Protein AF-A0A8H7TCY0-F1 (afdb_monomer_lite)

pLDDT: mean 76.27, std 18.25, range [36.25, 98.19]

InterPro domains:
  IPR011050 Pectin lyase fold/virulence factor [SSF51126] (100-175)
  IPR012334 Pectin lyase fold [G3DSA:2.160.20.10] (82-177)
  IPR024535 Rhamnogalacturonase A/B/Epimerase-like, pectate lyase domain [PF12708] (107-175)

Sequence (179 aa):
MSETSPGAYTIPPELIQAARLLAEANTLVPEGNHADVAAAMKAKYDHKHRDTNRPKKLKQPEGLLSTFGTGHESNDARVSKRDSGYRMVDMAQRGSAPYASSGCKVWRNVKDYGAKGDSTSDDTAAINRAITEGQRCGETCGSSTRVPAVVYFPPGTYLVSSPIIQYYNAQFLGDVCIS

Foldseek 3Di:
DDDDDDDDDDDDVVVVVVVVCVVVVDPPPPPDDPPVVVVVVCVVPVDPDPPPPPPDCPPPPPVQDDDPDDDDDDDPDDDPFPDQPPPVVPDDQPDDQPQADPPQDAEFELVVQPFDLAQPDASANSLLCLQCPRPAADDPNPADPRRAHEYEYEDHHHDHPDDRGHTHRYHYHYTDRPD

Secondary structure (DSSP, 8-state):
--------PPPPHHHHHHHHHHHHH------S-HHHHHHHHHHHH--SS-------------SS---------------PPPP---HHHHS------TTSPTT---EEEGGGGT---EEEEE-HHHHHHHHHTTT---TTS---SSS-EEEEE-SSEEE-SS-----TTEEEEEPP---

Structure (mmCIF, N/CA/C/O backbone):
data_AF-A0A8H7TCY0-F1
#
_entry.id   AF-A0A8H7TCY0-F1
#
loop_
_atom_site.group_PDB
_atom_site.id
_atom_site.type_symbol
_atom_site.label_atom_id
_atom_site.label_alt_id
_atom_site.label_comp_id
_atom_site.label_asym_id
_atom_site.label_entity_id
_atom_site.label_seq_id
_atom_site.pdbx_PDB_ins_code
_atom_site.Cartn_x
_atom_site.Cartn_y
_atom_site.Cartn_z
_atom_site.occupancy
_atom_site.B_iso_or_equiv
_atom_site.auth_seq_id
_atom_site.auth_comp_id
_atom_site.auth_asym_id
_atom_site.auth_atom_id
_a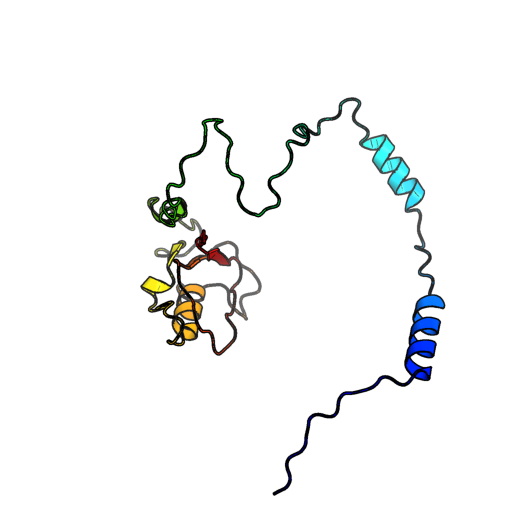tom_site.pdbx_PDB_model_num
ATOM 1 N N . MET A 1 1 ? 0.339 5.495 45.205 1.00 39.06 1 MET A N 1
ATOM 2 C CA . MET A 1 1 ? 0.155 5.677 43.752 1.00 39.06 1 MET A CA 1
ATOM 3 C C . MET A 1 1 ? -0.259 7.124 43.552 1.00 39.06 1 MET A C 1
ATOM 5 O O . MET A 1 1 ? -1.345 7.466 43.991 1.00 39.06 1 MET A O 1
ATOM 9 N N . SER A 1 2 ? 0.619 7.977 43.021 1.00 38.69 2 SER A N 1
ATOM 10 C CA . SER A 1 2 ? 0.280 9.366 42.674 1.00 38.69 2 SER A CA 1
ATOM 11 C C . SER A 1 2 ? 0.590 9.586 41.203 1.00 38.69 2 SER A C 1
ATOM 13 O O . SER A 1 2 ? 1.721 9.381 40.767 1.00 38.69 2 SER A O 1
ATOM 15 N N . GLU A 1 3 ? -0.453 9.947 40.467 1.00 45.19 3 GLU A N 1
ATOM 16 C CA . GLU A 1 3 ? -0.466 10.260 39.043 1.00 45.19 3 GLU A CA 1
ATOM 17 C C . GLU A 1 3 ? 0.397 11.490 38.735 1.00 45.19 3 GLU A C 1
ATOM 19 O O . GLU A 1 3 ? 0.374 12.486 39.459 1.00 45.19 3 GLU A O 1
ATOM 24 N N . THR A 1 4 ? 1.166 11.427 37.648 1.00 45.56 4 THR A N 1
ATOM 25 C CA . THR A 1 4 ? 1.944 12.557 37.128 1.00 45.56 4 THR A CA 1
ATOM 26 C C . THR A 1 4 ? 1.154 13.203 35.993 1.00 45.56 4 THR A C 1
ATOM 28 O O . THR A 1 4 ? 0.982 12.608 34.932 1.00 45.56 4 THR A O 1
ATOM 31 N N . SER A 1 5 ? 0.647 14.413 36.230 1.00 52.56 5 SER A N 1
ATOM 32 C CA . SER A 1 5 ? 0.018 15.256 35.206 1.00 52.56 5 SER A CA 1
ATOM 33 C C . SER A 1 5 ? 1.077 15.748 34.201 1.00 52.56 5 SER A C 1
ATOM 35 O O . SER A 1 5 ? 2.172 16.123 34.637 1.00 52.56 5 SER A O 1
ATOM 37 N N . PRO A 1 6 ? 0.811 15.769 32.879 1.00 54.16 6 PRO A N 1
ATOM 38 C CA . PRO A 1 6 ? 1.755 16.294 31.899 1.00 54.16 6 PRO A CA 1
ATOM 39 C C . PRO A 1 6 ? 1.835 17.817 32.050 1.00 54.16 6 PRO A C 1
ATOM 41 O O . PRO A 1 6 ? 0.944 18.555 31.635 1.00 54.16 6 PRO A O 1
ATOM 44 N N . GLY A 1 7 ? 2.903 18.289 32.695 1.00 57.12 7 GLY A N 1
ATOM 45 C CA . GLY A 1 7 ? 3.160 19.712 32.881 1.00 57.12 7 GLY A CA 1
ATOM 46 C C . GLY A 1 7 ? 3.232 20.436 31.537 1.00 57.12 7 GLY A C 1
ATOM 47 O O . GLY A 1 7 ? 4.041 20.090 30.678 1.00 57.12 7 GLY A O 1
ATOM 48 N N . ALA A 1 8 ? 2.386 21.450 31.361 1.00 62.47 8 ALA A N 1
ATOM 49 C CA . ALA A 1 8 ? 2.473 22.377 30.244 1.00 62.47 8 ALA A CA 1
ATOM 50 C C . ALA A 1 8 ? 3.839 23.081 30.283 1.00 62.47 8 ALA A C 1
ATOM 52 O O . ALA A 1 8 ? 4.140 23.832 31.212 1.00 62.47 8 ALA A O 1
ATOM 53 N N . TYR A 1 9 ? 4.692 22.818 29.295 1.00 68.44 9 TYR A N 1
ATOM 54 C CA . TYR A 1 9 ? 5.994 23.468 29.213 1.00 68.44 9 TYR A CA 1
ATOM 55 C C . TYR A 1 9 ? 5.813 24.934 28.799 1.00 68.44 9 TYR A C 1
ATOM 57 O O . TYR A 1 9 ? 5.299 25.225 27.720 1.00 68.44 9 TYR A O 1
ATOM 65 N N . THR A 1 10 ? 6.230 25.857 29.667 1.00 78.31 10 THR A N 1
ATOM 66 C CA . THR A 1 10 ? 6.249 27.298 29.387 1.00 78.31 10 THR A CA 1
ATOM 67 C C . THR A 1 10 ? 7.674 27.699 29.042 1.00 78.31 10 THR A C 1
ATOM 69 O O . THR A 1 10 ? 8.579 27.544 29.861 1.00 78.31 10 THR A O 1
ATOM 72 N N . ILE A 1 11 ? 7.883 28.196 27.823 1.00 81.56 11 ILE A N 1
ATOM 73 C CA . ILE A 1 11 ? 9.204 28.626 27.363 1.00 81.56 11 ILE A CA 1
ATOM 74 C C . ILE A 1 11 ? 9.570 29.924 28.102 1.00 81.56 11 ILE A C 1
ATOM 76 O O . ILE A 1 11 ? 8.813 30.895 28.015 1.00 81.56 11 ILE A O 1
ATOM 80 N N . PRO A 1 12 ? 10.705 29.980 28.822 1.00 87.62 12 PRO A N 1
ATOM 81 C CA . PRO A 1 12 ? 11.126 31.192 29.506 1.00 87.62 12 PRO A CA 1
ATOM 82 C C . PRO A 1 12 ? 11.425 32.314 28.496 1.00 87.62 12 PRO A C 1
ATOM 84 O O . PRO A 1 12 ? 11.972 32.054 27.419 1.00 87.62 12 PRO A O 1
ATOM 87 N N . PRO A 1 13 ? 11.103 33.575 28.835 1.00 86.81 13 PRO A N 1
ATOM 88 C CA . PRO A 1 13 ? 11.226 34.711 27.920 1.00 86.81 13 PRO A CA 1
ATOM 89 C C . PRO A 1 13 ? 12.663 34.936 27.429 1.00 86.81 13 PRO A C 1
ATOM 91 O O . PRO A 1 13 ? 12.860 35.413 26.313 1.00 86.81 13 PRO A O 1
ATOM 94 N N . GLU A 1 14 ? 13.665 34.532 28.210 1.00 87.94 14 GLU A N 1
ATOM 95 C CA . GLU A 1 14 ? 15.073 34.603 27.811 1.00 87.94 14 GLU A CA 1
ATOM 96 C C . GLU A 1 14 ? 15.410 33.659 26.653 1.00 87.94 14 GLU A C 1
ATOM 98 O O . GLU A 1 14 ? 16.115 34.057 25.730 1.00 87.94 14 GLU A O 1
ATOM 103 N N . LEU A 1 15 ? 14.855 32.439 26.634 1.00 83.44 15 LEU A N 1
ATOM 104 C CA . LEU A 1 15 ? 15.066 31.503 25.521 1.00 83.44 15 LEU A CA 1
ATOM 105 C C . LEU A 1 15 ? 14.403 32.001 24.234 1.00 83.44 15 LEU A C 1
ATOM 107 O O . LEU A 1 15 ? 14.949 31.810 23.150 1.00 83.44 15 LEU A O 1
ATOM 111 N N . ILE A 1 16 ? 13.265 32.687 24.348 1.00 84.25 16 ILE A N 1
ATOM 112 C CA . ILE A 1 16 ? 12.591 33.320 23.206 1.00 84.25 16 ILE A CA 1
ATOM 113 C C . ILE A 1 16 ? 13.456 34.455 22.642 1.00 84.25 16 ILE A C 1
ATOM 115 O O . ILE A 1 16 ? 13.626 34.556 21.426 1.00 84.25 16 ILE A O 1
ATOM 119 N N . GLN A 1 17 ? 14.035 35.291 23.510 1.00 89.06 17 GLN A N 1
ATOM 120 C CA . GLN A 1 17 ? 14.931 36.372 23.090 1.00 89.06 17 GLN A CA 1
ATOM 121 C C . GLN A 1 17 ? 16.229 35.837 22.481 1.00 89.06 17 GLN A C 1
ATOM 123 O O . GLN A 1 17 ? 16.641 36.312 21.426 1.00 89.06 17 GLN A O 1
ATOM 128 N N . ALA A 1 18 ? 16.837 34.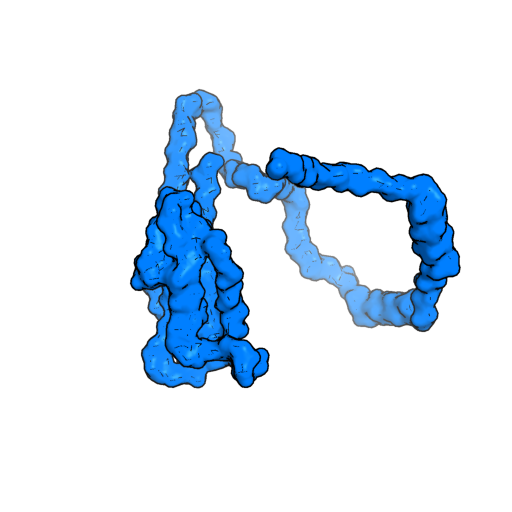815 23.085 1.00 85.00 18 ALA A N 1
ATOM 129 C CA . ALA A 1 18 ? 18.043 34.182 22.562 1.00 85.00 18 ALA A CA 1
ATOM 130 C C . ALA A 1 18 ? 17.803 33.534 21.189 1.00 85.00 18 ALA A C 1
ATOM 132 O O . ALA A 1 18 ? 18.601 33.727 20.275 1.00 85.00 18 ALA A O 1
ATOM 133 N N . ALA A 1 19 ? 16.681 32.825 21.012 1.00 84.25 19 ALA A N 1
ATOM 134 C CA . ALA A 1 19 ? 16.304 32.236 19.727 1.00 84.25 19 ALA A CA 1
ATOM 135 C C . ALA A 1 19 ? 16.081 33.305 18.648 1.00 84.25 19 ALA A C 1
ATOM 137 O O . ALA A 1 19 ? 16.505 33.128 17.506 1.00 84.25 19 ALA A O 1
ATOM 138 N N . ARG A 1 20 ? 15.466 34.436 19.015 1.00 83.88 20 ARG A N 1
ATOM 139 C CA . ARG A 1 20 ? 15.285 35.578 18.115 1.00 83.88 20 ARG A CA 1
ATOM 140 C C . ARG A 1 20 ? 16.618 36.204 17.708 1.00 83.88 20 ARG A C 1
ATOM 142 O O . ARG A 1 20 ? 16.849 36.394 16.521 1.00 83.88 20 ARG A O 1
ATOM 149 N N . LEU A 1 21 ? 17.506 36.459 18.668 1.00 83.88 21 LEU A N 1
ATOM 150 C CA . LEU A 1 21 ? 18.837 37.009 18.401 1.00 83.88 21 LEU A CA 1
ATOM 151 C C . LEU A 1 21 ? 19.663 36.085 17.497 1.00 83.88 21 LEU A C 1
ATOM 153 O O . LEU A 1 21 ? 20.308 36.565 16.574 1.00 83.88 21 LEU A O 1
ATOM 157 N N . LEU A 1 22 ? 19.605 34.767 17.705 1.00 81.12 22 LEU A N 1
ATOM 158 C CA . LEU A 1 22 ? 20.265 33.781 16.840 1.00 81.12 22 LEU A CA 1
ATOM 159 C C . LEU A 1 22 ? 19.698 33.764 15.415 1.00 81.12 22 LEU A C 1
ATOM 161 O O . LEU A 1 22 ? 20.461 33.674 14.454 1.00 81.12 22 LEU A O 1
ATOM 165 N N . ALA A 1 23 ? 18.373 33.851 15.276 1.00 75.62 23 ALA A N 1
ATOM 166 C CA . ALA A 1 23 ? 17.712 33.893 13.975 1.00 75.62 23 ALA A CA 1
ATOM 167 C C . ALA A 1 23 ? 18.018 35.189 13.203 1.00 75.62 23 ALA A C 1
ATOM 169 O O . ALA A 1 23 ? 18.113 35.161 11.980 1.00 75.62 23 ALA A O 1
ATOM 170 N N . GLU A 1 24 ? 18.192 36.310 13.908 1.00 76.62 24 GLU A N 1
ATOM 171 C CA . GLU A 1 24 ? 18.492 37.620 13.319 1.00 76.62 24 GLU A CA 1
ATOM 172 C C . GLU A 1 24 ? 20.001 37.844 13.081 1.00 76.62 24 GLU A C 1
ATOM 174 O O . GLU A 1 24 ? 20.368 38.582 12.167 1.00 76.62 24 GLU A O 1
ATOM 179 N N . ALA A 1 25 ? 20.887 37.192 13.846 1.00 72.38 25 ALA A N 1
ATOM 180 C CA . ALA A 1 25 ? 22.343 37.335 13.715 1.00 72.38 25 ALA A CA 1
ATOM 181 C C . ALA A 1 25 ? 22.911 36.705 12.433 1.00 72.38 25 ALA A C 1
ATOM 183 O O . ALA A 1 25 ? 23.932 37.162 11.921 1.00 72.38 25 ALA A O 1
ATOM 184 N N . ASN A 1 26 ? 22.248 35.679 11.897 1.00 66.62 26 ASN A N 1
ATOM 185 C CA . ASN A 1 26 ? 22.665 35.004 10.674 1.00 66.62 26 ASN A CA 1
ATOM 186 C C . ASN A 1 26 ? 21.810 35.467 9.494 1.00 66.62 26 ASN A C 1
ATOM 188 O O . ASN A 1 26 ? 20.948 34.736 9.001 1.00 66.62 26 ASN A O 1
ATOM 192 N N . THR A 1 27 ? 22.067 36.679 9.002 1.00 63.88 27 THR A N 1
ATOM 193 C CA . THR A 1 27 ? 21.601 37.047 7.666 1.00 63.88 27 THR A CA 1
ATOM 194 C C . THR A 1 27 ? 22.364 36.192 6.658 1.00 63.88 27 THR A C 1
ATOM 196 O O . THR A 1 27 ? 23.527 36.432 6.347 1.00 63.88 27 THR A O 1
ATOM 199 N N . LEU A 1 28 ? 21.713 35.143 6.155 1.00 62.16 28 LEU A N 1
ATOM 200 C CA . LEU A 1 28 ? 22.204 34.400 5.000 1.00 62.16 28 LEU A CA 1
ATOM 201 C C . LEU A 1 28 ? 22.112 35.335 3.794 1.00 62.16 28 LEU A C 1
ATOM 203 O O . LEU A 1 28 ? 21.117 35.334 3.074 1.00 62.16 28 LEU A O 1
ATOM 207 N N . VAL A 1 29 ? 23.118 36.190 3.608 1.00 65.88 29 VAL A N 1
ATOM 208 C CA . VAL A 1 29 ? 23.299 36.904 2.349 1.00 65.88 29 VAL A CA 1
ATOM 209 C C . VAL A 1 29 ? 23.613 35.814 1.328 1.00 65.88 29 VAL A C 1
ATOM 211 O O . VAL A 1 29 ? 24.622 35.127 1.488 1.00 65.88 29 VAL A O 1
ATOM 214 N N . PRO A 1 30 ? 22.743 35.565 0.335 1.00 63.44 30 PRO A N 1
ATOM 215 C CA . PRO A 1 30 ? 23.009 34.540 -0.658 1.00 63.44 30 PRO A CA 1
ATOM 216 C C . PRO A 1 30 ? 24.248 34.958 -1.450 1.00 63.44 30 PRO A C 1
ATOM 218 O O . PRO A 1 30 ? 24.178 35.821 -2.323 1.00 63.44 30 PRO A O 1
ATOM 221 N N . GLU A 1 31 ? 25.399 34.375 -1.120 1.00 71.12 31 GLU A N 1
ATOM 222 C CA . GLU A 1 31 ? 26.623 34.593 -1.877 1.00 71.12 31 GLU A CA 1
ATOM 223 C C . GLU A 1 31 ? 26.474 33.958 -3.261 1.00 71.12 31 GLU A C 1
ATOM 225 O O . GLU A 1 31 ? 26.026 32.816 -3.416 1.00 71.12 31 GLU A O 1
ATOM 230 N N . GLY A 1 32 ? 26.811 34.732 -4.291 1.00 73.19 32 GLY A N 1
ATOM 231 C CA . GLY A 1 32 ? 26.780 34.293 -5.679 1.00 73.19 32 GLY A CA 1
ATOM 232 C C . GLY A 1 32 ? 26.066 35.266 -6.606 1.00 73.19 32 GLY A C 1
ATOM 233 O O . GLY A 1 32 ? 25.385 36.203 -6.193 1.00 73.19 32 GLY A O 1
ATOM 234 N N . ASN A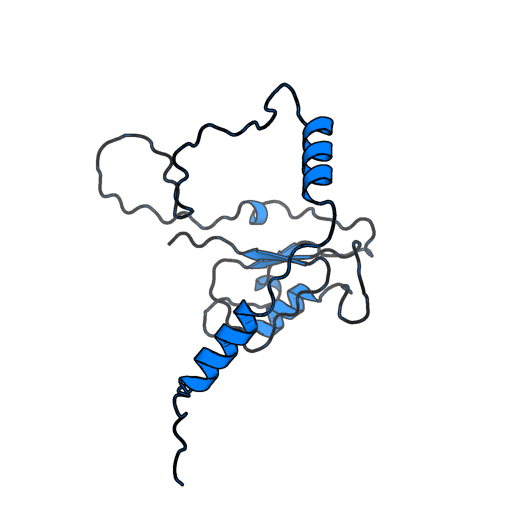 1 33 ? 26.224 35.022 -7.904 1.00 78.69 33 ASN A N 1
ATOM 235 C CA . ASN A 1 33 ? 25.686 35.890 -8.939 1.00 78.69 33 ASN A CA 1
ATOM 236 C C . ASN A 1 33 ? 24.232 35.543 -9.312 1.00 78.69 33 ASN A C 1
ATOM 238 O O . ASN A 1 33 ? 23.879 35.356 -10.475 1.00 78.69 33 ASN A O 1
ATOM 242 N N . HIS A 1 34 ? 23.379 35.388 -8.302 1.00 75.56 34 HIS A N 1
ATOM 243 C CA . HIS A 1 34 ? 21.994 34.950 -8.494 1.00 75.56 34 HIS A CA 1
ATOM 244 C C . HIS A 1 34 ? 21.185 35.974 -9.294 1.00 75.56 34 HIS A C 1
ATOM 246 O O . HIS A 1 34 ? 20.343 35.593 -10.105 1.00 75.56 34 HIS A O 1
ATOM 252 N N . ALA A 1 35 ? 21.477 37.265 -9.101 1.00 78.25 35 ALA A N 1
ATOM 253 C CA . ALA A 1 35 ? 20.827 38.357 -9.816 1.00 78.25 35 ALA A CA 1
ATOM 254 C C . ALA A 1 35 ? 21.187 38.361 -11.309 1.00 78.25 35 ALA A C 1
ATOM 256 O O . ALA A 1 35 ? 20.274 38.381 -12.139 1.00 78.25 35 ALA A O 1
ATOM 257 N N . ASP A 1 36 ? 22.471 38.261 -11.673 1.00 80.69 36 ASP A N 1
ATOM 258 C CA . ASP A 1 36 ? 22.842 38.285 -13.092 1.00 80.69 36 ASP A CA 1
ATOM 259 C C . ASP A 1 36 ? 22.495 36.962 -13.778 1.00 80.69 36 ASP A C 1
ATOM 261 O O . ASP A 1 36 ? 22.096 36.967 -14.941 1.00 80.69 36 ASP A O 1
ATOM 265 N N . VAL A 1 37 ? 22.554 35.824 -13.074 1.00 80.00 37 VAL A N 1
ATOM 266 C CA . VAL A 1 37 ? 22.069 34.541 -13.611 1.00 80.00 37 VAL A CA 1
ATOM 267 C C . VAL A 1 37 ? 20.561 34.602 -13.856 1.00 80.00 37 VAL A C 1
ATOM 269 O O . VAL A 1 37 ? 20.104 34.184 -14.920 1.00 80.00 37 VAL A O 1
ATOM 272 N N . ALA A 1 38 ? 19.776 35.169 -12.935 1.00 77.44 38 ALA A N 1
ATOM 273 C CA . ALA A 1 38 ? 18.343 35.367 -13.140 1.00 77.44 38 ALA A CA 1
ATOM 274 C C . ALA A 1 38 ? 18.061 36.314 -14.320 1.00 77.44 38 ALA A C 1
ATOM 276 O O . ALA A 1 38 ? 17.165 36.041 -15.124 1.00 77.44 38 ALA A O 1
ATOM 277 N N . ALA A 1 39 ? 18.845 37.386 -14.470 1.00 83.69 39 ALA A N 1
ATOM 278 C CA . ALA A 1 39 ? 18.743 38.304 -15.602 1.00 83.69 39 ALA A CA 1
ATOM 279 C C . ALA A 1 39 ? 19.098 37.620 -16.934 1.00 83.69 39 ALA A C 1
ATOM 281 O O . ALA A 1 39 ? 18.362 37.765 -17.910 1.00 83.69 39 ALA A O 1
ATOM 282 N N . ALA A 1 40 ? 20.164 36.817 -16.967 1.00 84.00 40 ALA A N 1
ATOM 283 C CA . ALA A 1 40 ? 20.589 36.060 -18.142 1.00 84.00 40 ALA A CA 1
ATOM 284 C C . ALA A 1 40 ? 19.572 34.979 -18.535 1.00 84.00 40 ALA A C 1
ATOM 286 O O . ALA A 1 40 ? 19.266 34.811 -19.715 1.00 84.00 40 ALA A O 1
ATOM 287 N N . MET A 1 41 ? 18.997 34.276 -17.555 1.00 80.62 41 MET A N 1
ATOM 288 C CA . MET A 1 41 ? 17.928 33.301 -17.783 1.00 80.62 41 MET A CA 1
ATOM 289 C C . MET A 1 41 ? 16.681 33.983 -18.339 1.00 80.62 41 MET A C 1
ATOM 291 O O . MET A 1 41 ? 16.098 33.494 -19.304 1.00 80.62 41 MET A O 1
ATOM 295 N N . LYS A 1 42 ? 16.305 35.145 -17.791 1.00 78.31 42 LYS A N 1
ATOM 296 C CA . LYS A 1 42 ? 15.189 35.924 -18.322 1.00 78.31 42 LYS A CA 1
ATOM 297 C C . LYS A 1 42 ? 15.478 36.356 -19.756 1.00 78.31 42 LYS A C 1
ATOM 299 O O . LYS A 1 42 ? 14.682 36.040 -20.616 1.00 78.31 42 LYS A O 1
ATOM 304 N N . ALA A 1 43 ? 16.635 36.943 -20.053 1.00 82.12 43 ALA A N 1
ATOM 305 C CA . ALA A 1 43 ? 16.990 37.346 -21.417 1.00 82.12 43 ALA A CA 1
ATOM 306 C C . ALA A 1 43 ? 17.012 36.175 -22.420 1.00 82.12 43 ALA A C 1
ATOM 308 O O . ALA A 1 43 ? 16.608 36.339 -23.568 1.00 82.12 43 ALA A O 1
ATOM 309 N N . LYS A 1 44 ? 17.465 34.988 -21.995 1.00 79.06 44 LYS A N 1
ATOM 310 C CA . LYS A 1 44 ? 17.554 33.799 -22.855 1.00 79.06 44 LYS A CA 1
ATOM 311 C C . LYS A 1 44 ? 16.196 33.144 -23.130 1.00 79.06 44 LYS A C 1
ATOM 313 O O . LYS A 1 44 ? 16.014 32.580 -24.206 1.00 79.06 44 LYS A O 1
ATOM 318 N N . TYR A 1 45 ? 15.271 33.201 -22.173 1.00 72.06 45 TYR A N 1
ATOM 319 C CA . TYR A 1 45 ? 13.972 32.520 -22.235 1.00 72.06 45 TYR A CA 1
ATOM 320 C C . TYR A 1 45 ? 12.771 33.486 -22.229 1.00 72.06 45 TYR A C 1
ATOM 322 O O . TYR A 1 45 ? 11.635 33.055 -22.023 1.00 72.06 45 TYR A O 1
ATOM 330 N N . ASP A 1 46 ? 12.988 34.787 -22.460 1.00 68.12 46 ASP A N 1
ATOM 331 C CA . ASP A 1 46 ? 11.907 35.763 -22.630 1.00 68.12 46 ASP A CA 1
ATOM 332 C C . ASP A 1 46 ? 11.270 35.555 -24.005 1.00 68.12 46 ASP A C 1
ATOM 334 O O . ASP A 1 46 ? 11.766 35.987 -25.048 1.00 68.12 46 ASP A O 1
ATOM 338 N N . HIS A 1 47 ? 10.171 34.813 -24.027 1.00 71.00 47 HIS A N 1
ATOM 339 C CA . HIS A 1 47 ? 9.419 34.583 -25.247 1.00 71.00 47 HIS A CA 1
ATOM 340 C C . HIS A 1 47 ? 8.534 35.801 -25.552 1.00 71.00 47 HIS A C 1
ATOM 342 O O . HIS A 1 47 ? 7.757 36.253 -24.713 1.00 71.00 47 HIS A O 1
ATOM 348 N N . LYS A 1 48 ? 8.586 36.293 -26.800 1.00 63.62 48 LYS A N 1
ATOM 349 C CA . LYS A 1 48 ? 7.762 37.416 -27.309 1.00 63.62 48 LYS A CA 1
ATOM 350 C C . LYS A 1 48 ? 6.248 37.202 -27.163 1.00 63.62 48 LYS A C 1
ATOM 352 O O . LYS A 1 48 ? 5.479 38.159 -27.242 1.00 63.62 48 LYS A O 1
ATOM 357 N N . HIS A 1 49 ? 5.820 35.959 -26.962 1.00 68.06 49 HIS A N 1
ATOM 358 C CA . HIS A 1 49 ? 4.428 35.583 -26.792 1.00 68.06 49 HIS A CA 1
ATOM 359 C C . HIS A 1 49 ? 4.257 34.814 -25.484 1.00 68.06 49 HIS A C 1
ATOM 361 O O . HIS A 1 49 ? 4.998 33.875 -25.195 1.00 68.06 49 HIS A O 1
ATOM 367 N N . ARG A 1 50 ? 3.264 35.224 -24.686 1.00 61.50 50 ARG A N 1
ATOM 368 C CA . ARG A 1 50 ? 2.855 34.506 -23.477 1.00 61.50 50 ARG A CA 1
ATOM 369 C C . ARG A 1 50 ? 2.215 33.183 -23.884 1.00 61.50 50 ARG A C 1
ATOM 371 O O . ARG A 1 50 ? 1.014 33.133 -24.111 1.00 61.50 50 ARG A O 1
ATOM 378 N N . ASP A 1 51 ? 3.014 32.124 -23.902 1.00 58.09 51 ASP A N 1
ATOM 379 C CA . ASP A 1 51 ? 2.546 30.747 -24.116 1.00 58.09 51 ASP A CA 1
ATOM 380 C C . ASP A 1 51 ? 1.917 30.135 -22.849 1.00 58.09 51 ASP A C 1
ATOM 382 O O . ASP A 1 51 ? 1.596 28.952 -22.756 1.00 58.09 51 ASP A O 1
ATOM 386 N N . THR A 1 52 ? 1.696 30.960 -21.819 1.00 53.34 52 THR A N 1
ATOM 387 C CA . THR A 1 52 ? 0.786 30.577 -20.750 1.00 53.34 52 THR A CA 1
ATOM 388 C C . THR A 1 52 ? -0.619 30.648 -21.320 1.00 53.34 52 THR A C 1
ATOM 390 O O . THR A 1 52 ? -1.275 31.690 -21.265 1.00 53.34 52 THR A O 1
ATOM 393 N N . ASN A 1 53 ? -1.099 29.510 -21.814 1.00 56.78 53 ASN A N 1
ATOM 394 C CA . ASN A 1 53 ? -2.517 29.221 -21.968 1.00 56.78 53 ASN A CA 1
ATOM 395 C C . ASN A 1 53 ? -3.143 29.178 -20.559 1.00 56.78 53 ASN A C 1
ATOM 397 O O . ASN A 1 53 ? -3.560 28.145 -20.045 1.00 56.78 53 ASN A O 1
ATOM 401 N N . ARG A 1 54 ? -3.093 30.313 -19.852 1.00 49.41 54 ARG A N 1
ATOM 402 C CA . ARG A 1 54 ? -3.721 30.502 -18.559 1.00 49.41 54 ARG A CA 1
ATOM 403 C C . ARG A 1 54 ? -5.163 30.830 -18.905 1.00 49.41 54 ARG A C 1
ATOM 405 O O . ARG A 1 54 ? -5.402 31.940 -19.393 1.00 49.41 54 ARG A O 1
ATOM 412 N N . PRO A 1 55 ? -6.124 29.916 -18.693 1.00 53.19 55 PRO A N 1
ATOM 413 C CA . PRO A 1 55 ? -7.517 30.303 -18.805 1.00 53.19 55 PRO A CA 1
ATOM 414 C C . PRO A 1 55 ? -7.717 31.550 -17.936 1.00 53.19 55 PRO A C 1
ATOM 416 O O . PRO A 1 55 ? -7.108 31.666 -16.861 1.00 53.19 55 PRO A O 1
ATOM 419 N N . LYS A 1 56 ? -8.526 32.515 -18.409 1.00 57.78 56 LYS A N 1
ATOM 420 C CA . LYS A 1 56 ? -8.996 33.615 -17.549 1.00 57.78 56 LYS A CA 1
ATOM 421 C C . LYS A 1 56 ? -9.389 32.989 -16.215 1.00 57.78 56 LYS A C 1
ATOM 423 O O . LYS A 1 56 ? -9.987 31.915 -16.237 1.00 57.78 56 LYS A O 1
ATOM 428 N N . LYS A 1 57 ? -9.029 33.617 -15.086 1.00 50.50 57 LYS A N 1
ATOM 429 C CA . LYS A 1 57 ? -9.486 33.185 -13.758 1.00 50.50 57 LYS A CA 1
ATOM 430 C C . LYS A 1 57 ? -11.018 33.195 -13.764 1.00 50.50 57 LYS A C 1
ATOM 432 O O . LYS A 1 57 ? -11.644 34.179 -13.389 1.00 50.50 57 LYS A O 1
ATOM 437 N N . LEU A 1 58 ? -11.617 32.107 -14.230 1.00 53.53 58 LEU A N 1
ATOM 438 C CA . LEU A 1 58 ? -12.924 31.673 -13.802 1.00 53.53 58 LEU A CA 1
ATOM 439 C C . LEU A 1 58 ? -12.770 31.571 -12.294 1.00 53.53 58 LEU A C 1
ATOM 441 O O . LEU A 1 58 ? -11.753 31.033 -11.842 1.00 53.53 58 LEU A O 1
ATOM 445 N N . LYS A 1 59 ? -13.685 32.198 -11.545 1.00 48.94 59 LYS A N 1
ATOM 446 C CA . LYS A 1 59 ? -13.762 32.045 -10.090 1.00 48.94 59 LYS A CA 1
ATOM 447 C C . LYS A 1 59 ? -13.555 30.563 -9.823 1.00 48.94 59 LYS A C 1
ATOM 449 O O . LYS A 1 59 ? -14.366 29.750 -10.263 1.00 48.94 59 LYS A O 1
ATOM 454 N N . GLN A 1 60 ? -12.382 30.227 -9.298 1.00 47.06 60 GLN A N 1
ATOM 455 C CA . GLN A 1 60 ? -12.080 28.839 -9.043 1.00 47.06 60 GLN A CA 1
ATOM 456 C C . GLN A 1 60 ? -13.050 28.473 -7.929 1.00 47.06 60 GLN A C 1
ATOM 458 O O . GLN A 1 60 ? -13.042 29.176 -6.920 1.00 47.06 60 GLN A O 1
ATOM 463 N N . PRO A 1 61 ? -13.906 27.462 -8.110 1.00 46.47 61 PRO A N 1
ATOM 464 C CA . PRO A 1 61 ? -14.586 26.878 -6.966 1.00 46.47 61 PRO A CA 1
ATOM 465 C C . PRO A 1 61 ? -13.483 26.521 -5.970 1.00 46.47 61 PRO A C 1
ATOM 467 O O . PRO A 1 61 ? -12.439 26.008 -6.381 1.00 46.47 61 PRO A O 1
ATOM 470 N N . GLU A 1 62 ? -13.668 26.873 -4.706 1.00 46.84 62 GLU A N 1
ATOM 471 C CA . GLU A 1 62 ? -12.634 26.972 -3.659 1.00 46.84 62 GLU A CA 1
ATOM 472 C C . GLU A 1 62 ? -12.002 25.617 -3.245 1.00 46.84 62 GLU A C 1
ATOM 474 O O . GLU A 1 62 ? -11.607 25.404 -2.105 1.00 46.84 62 GLU A O 1
ATOM 479 N N . GLY A 1 63 ? -11.940 24.637 -4.151 1.00 49.38 63 GLY A N 1
ATOM 480 C CA . GLY A 1 63 ? -11.632 23.241 -3.852 1.00 49.38 63 GLY A CA 1
ATOM 481 C C . GLY A 1 63 ? -12.755 22.545 -3.082 1.00 49.38 63 GLY A C 1
ATOM 482 O O . GLY A 1 63 ? -12.711 21.332 -2.905 1.00 49.38 63 GLY A O 1
ATOM 483 N N . LEU A 1 64 ? -13.788 23.292 -2.690 1.00 49.34 64 LEU A N 1
ATOM 484 C CA . LEU A 1 64 ? -14.977 22.825 -2.005 1.00 49.34 64 LEU A CA 1
ATOM 485 C C . LEU A 1 64 ? -16.150 22.888 -2.994 1.00 49.34 64 LEU A C 1
ATOM 487 O O . LEU A 1 64 ? -16.810 23.907 -3.135 1.00 49.34 64 LEU A O 1
ATOM 491 N N . LEU A 1 65 ? -16.336 21.795 -3.737 1.00 48.72 65 LEU A N 1
ATOM 492 C CA . LEU A 1 65 ? -17.497 21.504 -4.586 1.00 48.72 65 LEU A CA 1
ATOM 493 C C . LEU A 1 65 ? -17.894 22.605 -5.600 1.00 48.72 65 LEU A C 1
ATOM 495 O O . LEU A 1 65 ? -18.772 23.428 -5.357 1.00 48.72 65 LEU A O 1
ATOM 499 N N . SER A 1 66 ? -17.340 22.559 -6.817 1.00 40.59 66 SER A N 1
ATOM 500 C CA . SER A 1 66 ? -17.932 23.328 -7.920 1.00 40.59 66 SER A CA 1
ATOM 501 C C . SER A 1 66 ? -19.275 22.732 -8.308 1.00 40.59 66 SER A C 1
ATOM 503 O O . SER A 1 66 ? -19.347 21.714 -9.000 1.00 40.59 66 SER A O 1
ATOM 505 N N . THR A 1 67 ? -20.351 23.403 -7.931 1.00 42.25 67 THR A N 1
ATOM 506 C CA . THR A 1 67 ? -21.585 23.328 -8.699 1.00 42.25 67 THR A CA 1
ATOM 507 C C . THR A 1 67 ? -21.315 23.999 -10.046 1.00 42.25 67 THR A C 1
ATOM 509 O O . THR A 1 67 ? -20.986 25.182 -10.134 1.00 42.25 67 THR A O 1
ATOM 512 N N . PHE A 1 68 ? -21.371 23.228 -11.132 1.00 42.78 68 PHE A N 1
ATOM 513 C CA . PHE A 1 68 ? -21.516 23.824 -12.454 1.00 42.78 68 PHE A CA 1
ATOM 514 C C . PHE A 1 68 ? -22.922 24.409 -12.502 1.00 42.78 68 PHE A C 1
ATOM 516 O O . PHE A 1 68 ? -23.906 23.673 -12.462 1.00 42.78 68 PHE A O 1
ATOM 523 N N . GLY A 1 69 ? -23.006 25.736 -12.490 1.00 36.25 69 GLY A N 1
ATOM 524 C CA . GLY A 1 69 ? -24.275 26.438 -12.548 1.00 36.25 69 GLY A CA 1
ATOM 525 C C . GLY A 1 69 ? -25.025 26.097 -13.831 1.00 36.25 69 GLY A C 1
ATOM 526 O O . GLY A 1 69 ? -24.544 26.361 -14.930 1.00 36.25 69 GLY A O 1
ATOM 527 N N . THR A 1 70 ? -26.238 25.588 -13.679 1.00 36.25 70 THR A N 1
ATOM 528 C CA . THR A 1 70 ? -27.327 25.894 -14.600 1.00 36.25 70 THR A CA 1
ATOM 529 C C . THR A 1 70 ? -28.329 26.696 -13.800 1.00 36.25 70 THR A C 1
ATOM 531 O O . THR A 1 70 ? -28.890 26.191 -12.829 1.00 36.25 70 THR A O 1
ATOM 534 N N . GLY A 1 71 ? -28.501 27.964 -14.168 1.00 45.91 71 GLY A N 1
ATOM 535 C CA . GLY A 1 71 ? -29.589 28.768 -13.641 1.00 45.91 71 GLY A CA 1
ATOM 536 C C . GLY A 1 71 ? -30.912 28.073 -13.940 1.00 45.91 71 GLY A C 1
ATOM 537 O O . GLY A 1 71 ? -31.299 27.956 -15.099 1.00 45.91 71 GLY A O 1
ATOM 538 N N . HIS A 1 72 ? -31.575 27.596 -12.896 1.00 38.69 72 HIS A N 1
ATOM 539 C CA . HIS A 1 72 ? -33.022 27.557 -12.825 1.00 38.69 72 HIS A CA 1
ATOM 540 C C . HIS A 1 72 ? -33.432 27.545 -11.356 1.00 38.69 72 HIS A C 1
ATOM 542 O O . HIS A 1 72 ? -32.738 26.994 -10.503 1.00 38.69 72 HIS A O 1
ATOM 548 N N . GLU A 1 73 ? -34.518 28.254 -11.102 1.00 41.19 73 GLU A N 1
ATOM 549 C CA . GLU A 1 73 ? -35.036 28.668 -9.812 1.00 41.19 73 GLU A CA 1
ATOM 550 C C . GLU A 1 73 ? -35.234 27.521 -8.813 1.00 41.19 73 GLU A C 1
ATOM 552 O O . GLU A 1 73 ? -35.515 26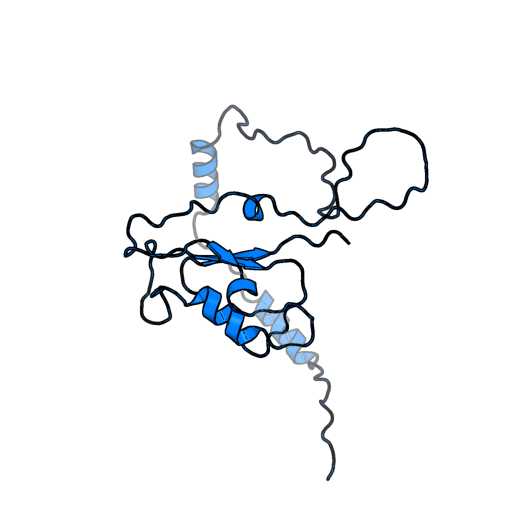.375 -9.160 1.00 41.19 73 GLU A O 1
ATOM 557 N N . SER A 1 74 ? -35.068 27.907 -7.550 1.00 51.69 74 SER A N 1
ATOM 558 C CA . SER A 1 74 ? -35.402 27.203 -6.316 1.00 51.69 74 SER A CA 1
ATOM 559 C C . SER A 1 74 ? -36.403 26.053 -6.452 1.00 51.69 74 SER A C 1
ATOM 561 O O . SER A 1 74 ? -37.592 26.279 -6.662 1.00 51.69 74 SER A O 1
ATOM 563 N N . ASN A 1 75 ? -35.935 24.841 -6.162 1.00 46.44 75 ASN A N 1
ATOM 564 C CA . ASN A 1 75 ? -36.721 23.865 -5.420 1.00 46.44 75 ASN A CA 1
ATOM 565 C C . ASN A 1 75 ? -35.794 23.074 -4.496 1.00 46.44 75 ASN A C 1
ATOM 567 O O . ASN A 1 75 ? -34.759 22.563 -4.921 1.00 46.44 75 ASN A O 1
ATOM 571 N N . ASP A 1 76 ? -36.188 23.024 -3.226 1.00 51.72 76 ASP A N 1
ATOM 572 C CA . ASP A 1 76 ? -35.542 22.373 -2.085 1.00 51.72 76 ASP A CA 1
ATOM 573 C C . ASP A 1 76 ? -35.575 20.838 -2.219 1.00 51.72 76 ASP A C 1
ATOM 575 O O . ASP A 1 76 ? -36.178 20.103 -1.437 1.00 51.72 76 ASP A O 1
ATOM 579 N N . ALA A 1 77 ? -34.978 20.331 -3.296 1.00 49.16 77 ALA A N 1
ATOM 580 C CA . ALA A 1 77 ? -34.768 18.915 -3.505 1.00 49.16 77 ALA A CA 1
ATOM 581 C C . ALA A 1 77 ? -33.416 18.561 -2.893 1.00 49.16 77 ALA A C 1
ATOM 583 O O . ALA A 1 77 ? -32.372 18.979 -3.397 1.00 49.16 77 ALA A O 1
ATOM 584 N N . ARG A 1 78 ? -33.449 17.781 -1.804 1.00 51.94 78 ARG A N 1
ATOM 585 C CA . ARG A 1 78 ? -32.277 17.111 -1.225 1.00 51.94 78 ARG A CA 1
ATOM 586 C C . ARG A 1 78 ? -31.392 16.619 -2.363 1.00 51.94 78 ARG A C 1
ATOM 588 O O . ARG A 1 78 ? -31.790 15.715 -3.099 1.00 51.94 78 ARG A O 1
ATOM 595 N N . VAL A 1 79 ? -30.225 17.241 -2.520 1.00 51.47 79 VAL A N 1
ATOM 596 C CA . VAL A 1 79 ? -29.226 16.821 -3.499 1.00 51.47 79 VAL A CA 1
ATOM 597 C C . VAL A 1 79 ? -28.968 15.346 -3.225 1.00 51.47 79 VAL A C 1
ATOM 599 O O . VAL A 1 79 ? -28.481 14.985 -2.155 1.00 51.47 79 VAL A O 1
ATOM 602 N N . SER A 1 80 ? -29.380 14.477 -4.149 1.00 53.78 80 SER A N 1
ATOM 603 C CA . SER A 1 80 ? -29.053 13.060 -4.066 1.00 53.78 80 SER A CA 1
ATOM 604 C C . SER A 1 80 ? -27.535 12.967 -3.995 1.00 53.78 80 SER A C 1
ATOM 606 O O . SER A 1 80 ? -26.837 13.482 -4.876 1.00 53.78 80 SER A O 1
ATOM 608 N N . LYS A 1 81 ? -27.033 12.379 -2.901 1.00 49.94 81 LYS A N 1
ATOM 609 C CA . LYS A 1 81 ? -25.616 12.076 -2.729 1.00 49.94 81 LYS A CA 1
ATOM 610 C C . LYS A 1 81 ? -25.182 11.354 -3.996 1.00 49.94 81 LYS A C 1
ATOM 612 O O . LYS A 1 81 ? -25.753 10.314 -4.321 1.00 49.94 81 LYS A O 1
ATOM 617 N N . ARG A 1 82 ? -24.245 11.939 -4.749 1.00 52.94 82 ARG A N 1
ATOM 618 C CA . ARG A 1 82 ? -23.691 11.245 -5.911 1.00 52.94 82 ARG A CA 1
ATOM 619 C C . ARG A 1 82 ? -23.166 9.914 -5.402 1.00 52.94 82 ARG A C 1
ATOM 621 O O . ARG A 1 82 ? -22.399 9.907 -4.439 1.00 52.94 82 ARG A O 1
ATOM 628 N N . ASP A 1 83 ? -23.617 8.828 -6.017 1.00 50.47 83 ASP A N 1
ATOM 629 C CA . ASP A 1 83 ? -22.995 7.532 -5.809 1.00 50.47 83 ASP A CA 1
ATOM 630 C C . ASP A 1 83 ? -21.495 7.721 -6.064 1.00 50.47 83 ASP A C 1
ATOM 632 O O . ASP A 1 83 ? -21.091 8.270 -7.097 1.00 50.47 83 ASP A O 1
ATOM 636 N N . SER A 1 84 ? -20.685 7.440 -5.048 1.00 57.38 84 SER A N 1
ATOM 637 C CA . SER A 1 84 ? -19.233 7.528 -5.149 1.00 57.38 84 SER A CA 1
ATOM 638 C C . SER A 1 84 ? -18.803 6.552 -6.233 1.00 57.38 84 SER A C 1
ATOM 640 O O . SER A 1 84 ? -19.022 5.351 -6.110 1.00 57.38 84 SER A O 1
ATOM 642 N N . GLY A 1 85 ? -18.252 7.091 -7.313 1.00 59.12 85 GLY A N 1
ATOM 643 C CA . GLY A 1 85 ? -17.843 6.325 -8.477 1.00 59.12 85 GLY A CA 1
ATOM 644 C C . GLY A 1 85 ? -16.596 6.956 -9.056 1.00 59.12 85 GLY A C 1
ATOM 645 O O . GLY A 1 85 ? -16.658 7.680 -10.057 1.00 59.12 85 GLY A O 1
ATOM 646 N N . TYR A 1 86 ? -15.450 6.741 -8.402 1.00 66.88 86 TYR A N 1
ATOM 647 C CA . TYR A 1 86 ? -14.175 7.067 -9.024 1.00 66.88 86 TYR A CA 1
ATOM 648 C C . TYR A 1 86 ? -14.070 6.266 -10.325 1.00 66.88 86 TYR A C 1
ATOM 650 O O . TYR A 1 86 ? -13.925 5.047 -10.309 1.00 66.88 86 TYR A O 1
ATOM 658 N N . ARG A 1 87 ? -14.161 6.955 -11.473 1.00 68.69 87 ARG A N 1
ATOM 659 C CA . ARG A 1 87 ? -14.322 6.337 -12.805 1.00 68.69 87 ARG A CA 1
ATOM 660 C C . ARG A 1 87 ? -13.297 5.244 -13.117 1.00 68.69 87 ARG A C 1
ATOM 662 O O . ARG A 1 87 ? -13.563 4.375 -13.934 1.00 68.69 87 ARG A O 1
ATOM 669 N N . MET A 1 88 ? -12.124 5.300 -12.490 1.00 72.56 88 MET A N 1
ATOM 670 C CA . MET A 1 88 ? -11.052 4.325 -12.668 1.00 72.56 88 MET A CA 1
ATOM 671 C C . MET A 1 88 ? -11.377 2.943 -12.088 1.00 72.56 88 MET A C 1
ATOM 673 O O . MET A 1 88 ? -10.737 1.982 -12.489 1.00 72.56 88 MET A O 1
ATOM 677 N N . VAL A 1 89 ? -12.344 2.833 -11.173 1.00 73.75 89 VAL A N 1
ATOM 678 C CA . VAL A 1 89 ? -12.736 1.584 -10.498 1.00 73.75 89 VAL A CA 1
ATOM 679 C C . VAL A 1 89 ? -13.554 0.694 -11.425 1.00 73.75 89 VAL A C 1
ATOM 681 O O . VAL A 1 89 ? -13.247 -0.489 -11.556 1.00 73.75 89 VAL A O 1
ATOM 684 N N . ASP A 1 90 ? -14.532 1.281 -12.118 1.00 73.81 90 ASP A N 1
ATOM 685 C CA . ASP A 1 90 ? -15.448 0.569 -13.022 1.00 73.81 90 ASP A CA 1
ATOM 686 C C . ASP A 1 90 ? -14.810 0.233 -14.378 1.00 73.81 90 ASP A C 1
ATOM 688 O O . ASP A 1 90 ? -15.355 -0.522 -15.186 1.00 73.81 90 ASP A O 1
ATOM 692 N N . MET A 1 91 ? -13.638 0.803 -14.658 1.00 77.38 91 MET A N 1
ATOM 693 C CA . MET A 1 91 ? -12.882 0.496 -15.863 1.00 77.38 91 MET A CA 1
ATOM 694 C C . MET A 1 91 ? -12.227 -0.880 -15.754 1.00 77.38 91 MET A C 1
ATOM 696 O O . MET A 1 91 ? -11.703 -1.277 -14.714 1.00 77.38 91 MET A O 1
ATOM 700 N N . ALA A 1 92 ? -12.189 -1.601 -16.878 1.00 79.75 92 ALA A N 1
ATOM 701 C CA . ALA A 1 92 ? -11.439 -2.845 -16.962 1.00 79.75 92 ALA A CA 1
ATOM 702 C C . ALA A 1 92 ? -9.964 -2.590 -16.608 1.00 79.75 92 ALA A C 1
ATOM 704 O O . ALA A 1 92 ? -9.264 -1.844 -17.301 1.00 79.75 92 ALA A O 1
ATOM 705 N N . GLN A 1 93 ? -9.491 -3.239 -15.544 1.00 85.31 93 GLN A N 1
ATOM 706 C CA . GLN A 1 93 ? -8.133 -3.081 -15.031 1.00 85.31 93 GLN A CA 1
ATOM 707 C C . GLN A 1 93 ? -7.138 -3.804 -15.942 1.00 85.31 93 GLN A C 1
ATOM 709 O O . GLN A 1 93 ? -6.812 -4.971 -15.746 1.00 85.31 93 GLN A O 1
ATOM 714 N N . ARG A 1 94 ? -6.680 -3.106 -16.984 1.00 82.69 94 ARG A N 1
ATOM 715 C CA . ARG A 1 94 ? -5.761 -3.632 -18.012 1.00 82.69 94 ARG A CA 1
ATOM 716 C C . ARG A 1 94 ? -4.302 -3.224 -17.795 1.00 82.69 94 ARG A C 1
ATOM 718 O O . ARG A 1 94 ? -3.470 -3.438 -18.670 1.00 82.69 94 ARG A O 1
ATOM 725 N N . GLY A 1 95 ? -3.992 -2.604 -16.657 1.00 81.00 95 GLY A N 1
ATOM 726 C CA . GLY A 1 95 ? -2.630 -2.196 -16.327 1.00 81.00 95 GLY A CA 1
ATOM 727 C C . GLY A 1 95 ? -1.706 -3.409 -16.224 1.00 81.00 95 GLY A C 1
ATOM 728 O O . GLY A 1 95 ? -1.921 -4.279 -15.385 1.00 81.00 95 GLY A O 1
ATOM 729 N N . SER A 1 96 ? -0.669 -3.447 -17.058 1.00 83.12 96 SER A N 1
ATOM 730 C CA . SER A 1 96 ? 0.359 -4.489 -17.050 1.00 83.12 96 SER A CA 1
ATOM 731 C C . SER A 1 96 ? 1.742 -3.874 -16.893 1.00 83.12 96 SER A C 1
ATOM 733 O O . SER A 1 96 ? 2.024 -2.826 -17.474 1.00 83.12 96 SER A O 1
ATOM 735 N N . ALA A 1 97 ? 2.625 -4.556 -16.172 1.00 85.75 97 ALA A N 1
ATOM 736 C CA . ALA A 1 97 ? 4.025 -4.182 -16.062 1.00 85.75 97 ALA A CA 1
ATOM 737 C C . ALA A 1 97 ? 4.867 -5.025 -17.042 1.00 85.75 97 ALA A C 1
ATOM 739 O O . ALA A 1 97 ? 5.129 -6.192 -16.755 1.00 85.75 97 ALA A O 1
ATOM 740 N N . PRO A 1 98 ? 5.293 -4.477 -18.198 1.00 85.31 98 PRO A N 1
ATOM 741 C CA . PRO A 1 98 ? 5.880 -5.270 -19.288 1.0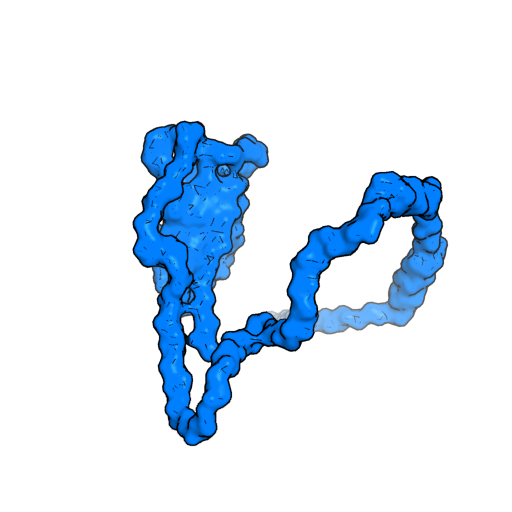0 85.31 98 PRO A CA 1
ATOM 742 C C . PRO A 1 98 ? 7.229 -5.908 -18.932 1.00 85.31 98 PRO A C 1
ATOM 744 O O . PRO A 1 98 ? 7.631 -6.890 -19.543 1.00 85.31 98 PRO A O 1
ATOM 747 N N . TYR A 1 99 ? 7.923 -5.349 -17.940 1.00 85.31 99 TYR A N 1
ATOM 748 C CA . TYR A 1 99 ? 9.226 -5.822 -17.474 1.00 85.31 99 TYR A CA 1
ATOM 749 C C . TYR A 1 99 ? 9.156 -6.542 -16.120 1.00 85.31 99 TYR A C 1
ATOM 751 O O . TYR A 1 99 ? 10.202 -6.845 -15.540 1.00 85.31 99 TYR A O 1
ATOM 759 N N . ALA A 1 100 ? 7.952 -6.770 -15.586 1.00 84.44 100 ALA A N 1
ATOM 760 C CA . ALA A 1 100 ? 7.757 -7.610 -14.411 1.00 84.44 100 ALA A CA 1
ATOM 761 C C . ALA A 1 100 ? 7.725 -9.091 -14.805 1.00 84.44 100 ALA A C 1
ATOM 763 O O . ALA A 1 100 ? 7.474 -9.441 -15.959 1.00 84.44 100 ALA A O 1
ATOM 764 N N . SER A 1 101 ? 7.929 -9.971 -13.826 1.00 79.44 101 SER A N 1
ATOM 765 C CA . SER A 1 101 ? 7.583 -11.382 -13.977 1.00 79.44 101 SER A CA 1
ATOM 766 C C . SER A 1 101 ? 6.084 -11.543 -14.275 1.00 79.44 101 SER A C 1
ATOM 768 O O . SER A 1 101 ? 5.252 -10.706 -13.904 1.00 79.44 101 SER A O 1
ATOM 770 N N . SER A 1 102 ? 5.730 -12.624 -14.974 1.00 77.06 102 SER A N 1
ATOM 771 C CA . SER A 1 102 ? 4.337 -12.947 -15.295 1.00 77.06 102 SER A CA 1
ATOM 772 C C . SER A 1 102 ? 3.480 -12.990 -14.027 1.00 77.06 102 SER A C 1
ATOM 774 O O . SER A 1 102 ? 3.870 -13.620 -13.046 1.00 77.06 102 SER A O 1
ATOM 776 N N . GLY A 1 103 ? 2.305 -12.354 -14.056 1.00 76.50 103 GLY A N 1
ATOM 777 C CA . GLY A 1 103 ? 1.376 -12.333 -12.918 1.00 76.50 103 GLY A CA 1
ATOM 778 C C . GLY A 1 103 ? 1.494 -11.115 -11.996 1.00 76.50 103 GLY A C 1
ATOM 779 O O . GLY A 1 103 ? 0.865 -11.092 -10.941 1.00 76.50 103 GLY A O 1
ATOM 780 N N . CYS A 1 104 ? 2.252 -10.079 -12.373 1.00 82.50 104 CYS A N 1
ATOM 781 C CA . CYS A 1 104 ? 2.265 -8.818 -11.631 1.00 82.50 104 CYS A CA 1
ATOM 782 C C . CYS A 1 104 ? 0.883 -8.138 -11.669 1.00 82.50 104 CYS A C 1
ATOM 784 O O . CYS A 1 104 ? 0.470 -7.583 -12.689 1.00 82.50 104 CYS A O 1
ATOM 786 N N . LYS A 1 105 ? 0.168 -8.164 -10.540 1.00 88.56 105 LYS A N 1
ATOM 787 C CA . LYS A 1 105 ? -1.092 -7.437 -10.355 1.00 88.56 105 LYS A CA 1
ATOM 788 C C . LYS A 1 105 ? -0.770 -5.962 -10.132 1.00 88.56 105 LYS A C 1
ATOM 790 O O . LYS A 1 105 ? -0.191 -5.635 -9.112 1.00 88.56 105 LYS A O 1
ATOM 795 N N . VAL A 1 106 ? -1.103 -5.065 -11.060 1.00 90.81 106 VAL A N 1
ATOM 796 C CA . VAL A 1 106 ? -0.831 -3.620 -10.887 1.00 90.81 106 VAL A CA 1
ATOM 797 C C . VAL A 1 106 ? -1.904 -2.966 -10.013 1.00 90.81 106 VAL A C 1
ATOM 799 O O . VAL A 1 106 ? -1.573 -2.301 -9.032 1.00 90.81 106 VAL A O 1
ATOM 802 N N . TRP A 1 107 ? -3.178 -3.196 -10.341 1.00 92.44 107 TRP A N 1
ATOM 803 C CA . TRP A 1 107 ? -4.334 -2.653 -9.625 1.00 92.44 107 TRP A CA 1
ATOM 804 C C . TRP A 1 107 ? -4.737 -3.530 -8.441 1.00 92.44 107 TRP A C 1
ATOM 806 O O . TRP A 1 107 ? -4.947 -4.734 -8.603 1.00 92.44 107 TRP A O 1
ATOM 816 N N . ARG A 1 108 ? -4.871 -2.937 -7.255 1.00 93.75 108 ARG A N 1
ATOM 817 C CA . ARG A 1 108 ? -5.138 -3.651 -6.002 1.00 93.75 108 ARG A CA 1
ATOM 818 C C . ARG A 1 108 ? -6.181 -2.906 -5.178 1.00 93.75 108 ARG A C 1
ATOM 820 O O . ARG A 1 108 ? -5.903 -1.816 -4.699 1.00 93.75 108 ARG A O 1
ATOM 827 N N . ASN A 1 109 ? -7.360 -3.489 -4.985 1.00 94.38 109 ASN A N 1
ATOM 828 C CA . ASN A 1 109 ? -8.373 -2.954 -4.076 1.00 94.38 109 ASN A CA 1
ATOM 829 C C . ASN A 1 109 ? -8.130 -3.516 -2.672 1.00 94.38 109 ASN A C 1
ATOM 831 O O . ASN A 1 109 ? -8.118 -4.732 -2.514 1.00 94.38 109 ASN A O 1
ATOM 835 N N . VAL A 1 110 ? -7.961 -2.669 -1.653 1.00 96.62 110 VAL A N 1
ATOM 836 C CA . VAL A 1 110 ? -7.685 -3.121 -0.272 1.00 96.62 110 VAL A CA 1
ATOM 837 C C . VAL A 1 110 ? -8.757 -4.065 0.289 1.00 96.62 110 VAL A C 1
ATOM 839 O O . VAL A 1 110 ? -8.434 -4.926 1.110 1.00 96.62 110 VAL A O 1
ATOM 842 N N . LYS A 1 111 ? -10.007 -3.981 -0.190 1.00 94.56 111 LYS A N 1
ATOM 843 C CA . LYS A 1 111 ? -11.085 -4.903 0.204 1.00 94.56 111 LYS A CA 1
ATOM 844 C C . LYS A 1 111 ? -10.869 -6.327 -0.325 1.00 94.56 111 LYS A C 1
ATOM 846 O O . LYS A 1 111 ? -11.208 -7.274 0.378 1.00 94.56 111 LYS A O 1
ATOM 851 N N . ASP A 1 112 ? -10.194 -6.502 -1.466 1.00 95.31 112 ASP A N 1
ATOM 852 C CA . ASP A 1 112 ? -9.776 -7.830 -1.961 1.00 95.31 112 ASP A CA 1
ATOM 853 C C . ASP A 1 112 ? -8.757 -8.497 -1.017 1.00 95.31 112 ASP A C 1
ATOM 855 O O . ASP A 1 112 ? -8.580 -9.714 -1.035 1.00 95.31 112 ASP A O 1
ATOM 859 N N . TYR A 1 113 ? -8.065 -7.696 -0.199 1.00 96.31 113 TYR A N 1
ATOM 860 C CA . TYR A 1 113 ? -7.055 -8.145 0.762 1.00 96.31 113 TYR A CA 1
ATOM 861 C C . TYR A 1 113 ? -7.605 -8.287 2.188 1.00 96.31 113 TYR A C 1
ATOM 863 O O . TYR A 1 113 ? -6.854 -8.671 3.089 1.00 96.31 113 TYR A O 1
ATOM 871 N N . GLY A 1 114 ? -8.904 -8.036 2.384 1.00 96.12 114 GLY A N 1
ATOM 872 C CA . GLY A 1 114 ? -9.605 -8.208 3.656 1.00 96.12 114 GLY A CA 1
ATOM 873 C C . GLY A 1 114 ? -9.809 -6.928 4.465 1.00 96.12 114 GLY A C 1
ATOM 874 O O . GLY A 1 114 ? -10.256 -7.028 5.604 1.00 96.12 114 GLY A O 1
ATOM 875 N N . ALA A 1 115 ? -9.503 -5.749 3.912 1.00 96.94 115 ALA A N 1
ATOM 876 C CA . ALA A 1 115 ? -9.822 -4.492 4.581 1.00 96.94 115 ALA A CA 1
ATOM 877 C C . ALA A 1 115 ? -11.343 -4.294 4.614 1.00 96.94 115 ALA A C 1
ATOM 879 O O . ALA A 1 115 ? -12.022 -4.494 3.604 1.00 96.94 115 ALA A O 1
ATOM 880 N N . LYS A 1 116 ? -11.883 -3.891 5.759 1.00 95.12 116 LYS A N 1
ATOM 881 C CA . LYS A 1 116 ? -13.323 -3.709 5.953 1.00 95.12 116 LYS A CA 1
ATOM 882 C C . LYS A 1 116 ? -13.747 -2.263 5.744 1.00 95.12 116 LYS A C 1
ATOM 884 O O . LYS A 1 116 ? -14.759 -2.024 5.082 1.00 95.12 116 LYS A O 1
ATOM 889 N N . GLY A 1 117 ? -12.971 -1.303 6.248 1.00 93.81 117 GLY A N 1
ATOM 890 C CA . GLY A 1 117 ? -13.319 0.114 6.175 1.00 93.81 117 GLY A CA 1
ATOM 891 C C . GLY A 1 117 ? -14.552 0.478 7.011 1.00 93.81 117 GLY A C 1
ATOM 892 O O . GLY A 1 117 ? -15.303 1.375 6.627 1.00 93.81 117 GLY A O 1
ATOM 893 N N . ASP A 1 118 ? -14.785 -0.238 8.116 1.00 94.12 118 ASP A N 1
ATOM 894 C CA . ASP A 1 118 ? -15.972 -0.132 8.977 1.00 94.12 118 ASP A CA 1
ATOM 895 C C . ASP A 1 118 ? -15.754 0.739 10.233 1.00 94.12 118 ASP A C 1
ATOM 897 O O . ASP A 1 118 ? -16.598 0.740 11.125 1.00 94.12 118 ASP A O 1
ATOM 901 N N . SER A 1 119 ? -14.637 1.476 10.317 1.00 91.31 119 SER A N 1
ATOM 902 C CA . SER A 1 119 ? -14.174 2.292 11.461 1.00 91.31 119 SER A CA 1
ATOM 903 C C . SER A 1 119 ? -13.819 1.548 12.756 1.00 91.31 119 SER A C 1
ATOM 905 O O . SER A 1 119 ? -13.324 2.176 13.690 1.00 91.31 119 SER A O 1
ATOM 907 N N . THR A 1 120 ? -14.031 0.232 12.824 1.00 94.69 120 THR A N 1
ATOM 908 C CA . THR A 1 120 ? -13.852 -0.565 14.052 1.00 94.69 120 THR A CA 1
ATOM 909 C C . THR A 1 120 ? -12.788 -1.644 13.918 1.00 94.69 120 THR A C 1
ATOM 911 O O . THR A 1 120 ? -12.037 -1.904 14.855 1.00 94.69 120 THR A O 1
ATOM 914 N N . SER A 1 121 ? -12.713 -2.273 12.752 1.00 95.81 121 SER A N 1
ATOM 915 C CA . SER A 1 121 ? -11.770 -3.334 12.462 1.00 95.81 121 SER A CA 1
ATOM 916 C C . SER A 1 121 ? -10.416 -2.749 12.086 1.00 95.81 121 SER A C 1
ATOM 918 O O . SER A 1 121 ? -10.331 -1.819 11.286 1.00 95.81 121 SER A O 1
ATOM 920 N N . ASP A 1 122 ? -9.353 -3.323 12.640 1.00 97.25 122 ASP A N 1
ATOM 921 C CA . ASP A 1 122 ? -7.987 -2.971 12.268 1.00 97.25 122 ASP A CA 1
ATOM 922 C C . ASP A 1 122 ? -7.652 -3.519 10.870 1.00 97.25 122 ASP A C 1
ATOM 924 O O . ASP A 1 122 ? -7.530 -4.730 10.668 1.00 97.25 122 ASP A O 1
ATOM 928 N N . ASP A 1 123 ? -7.494 -2.612 9.906 1.00 98.19 123 ASP A N 1
ATOM 929 C CA . ASP A 1 123 ? -7.256 -2.926 8.496 1.00 98.19 123 ASP A CA 1
ATOM 930 C C . ASP A 1 123 ? -5.761 -2.903 8.122 1.00 98.19 123 ASP A C 1
ATOM 932 O O . ASP A 1 123 ? -5.392 -3.124 6.962 1.00 98.19 123 ASP A O 1
ATOM 936 N N . THR A 1 124 ? -4.870 -2.684 9.095 1.00 98.06 124 THR A N 1
ATOM 937 C CA . THR A 1 124 ? -3.431 -2.471 8.869 1.00 98.06 124 THR A CA 1
ATOM 938 C C . THR A 1 124 ? -2.770 -3.614 8.102 1.00 98.06 124 THR A C 1
ATOM 940 O O . THR A 1 124 ? -2.006 -3.391 7.158 1.00 98.06 124 THR A O 1
ATOM 943 N N . ALA A 1 125 ? -3.073 -4.859 8.477 1.00 97.81 125 ALA A N 1
ATOM 944 C CA . ALA A 1 125 ? -2.493 -6.038 7.840 1.00 97.81 125 ALA A CA 1
ATOM 945 C C . ALA A 1 125 ? -2.982 -6.207 6.392 1.00 97.81 125 ALA A C 1
ATOM 947 O O . ALA A 1 125 ? -2.192 -6.541 5.507 1.00 97.81 125 ALA A O 1
ATOM 948 N N . ALA A 1 126 ? -4.265 -5.945 6.132 1.00 97.88 126 ALA A N 1
ATOM 949 C CA . ALA A 1 126 ? -4.839 -6.036 4.793 1.00 97.88 126 ALA A CA 1
ATOM 950 C C . ALA A 1 126 ? -4.239 -4.981 3.853 1.00 97.88 126 ALA A C 1
ATOM 952 O O . ALA A 1 126 ? -3.833 -5.306 2.735 1.00 97.88 126 ALA A O 1
ATOM 953 N N . ILE A 1 127 ? -4.100 -3.741 4.329 1.00 97.81 127 ILE A N 1
ATOM 954 C CA . ILE A 1 127 ? -3.513 -2.642 3.555 1.00 97.81 127 ILE A CA 1
ATOM 955 C C . ILE A 1 127 ? -2.034 -2.923 3.254 1.00 97.81 127 ILE A C 1
ATOM 957 O O . ILE A 1 127 ? -1.614 -2.836 2.100 1.00 97.81 127 ILE A O 1
ATOM 961 N N . ASN A 1 128 ? -1.240 -3.339 4.247 1.00 96.94 128 ASN A N 1
ATOM 962 C CA . ASN A 1 128 ? 0.169 -3.678 4.020 1.00 96.94 128 ASN A CA 1
ATOM 963 C C . ASN A 1 128 ? 0.338 -4.887 3.082 1.00 96.94 128 ASN A C 1
ATOM 965 O O . ASN A 1 128 ? 1.245 -4.899 2.247 1.00 96.94 128 ASN A O 1
ATOM 969 N N . ARG A 1 129 ? -0.559 -5.878 3.123 1.00 96.31 129 ARG A N 1
ATOM 970 C CA . ARG A 1 129 ? -0.560 -6.978 2.141 1.00 96.31 129 ARG A CA 1
ATOM 971 C C . ARG A 1 129 ? -0.858 -6.488 0.727 1.00 96.31 129 ARG A C 1
ATOM 973 O O . ARG A 1 129 ? -0.138 -6.862 -0.197 1.00 96.31 129 ARG A O 1
ATOM 980 N N . ALA A 1 130 ? -1.844 -5.604 0.565 1.00 96.25 130 ALA A N 1
ATOM 981 C CA . ALA A 1 130 ? -2.128 -4.974 -0.723 1.00 96.25 130 ALA A CA 1
ATOM 982 C C . ALA A 1 130 ? -0.912 -4.195 -1.255 1.00 96.25 130 ALA A C 1
ATOM 984 O O . ALA A 1 130 ? -0.714 -4.099 -2.459 1.00 96.25 130 ALA A O 1
ATOM 985 N N . ILE A 1 131 ? -0.050 -3.662 -0.392 1.00 95.06 131 ILE A N 1
ATOM 986 C CA . ILE A 1 131 ? 1.148 -2.944 -0.838 1.00 95.06 131 ILE A CA 1
ATOM 987 C C . ILE A 1 131 ? 2.293 -3.894 -1.184 1.00 95.06 131 ILE A C 1
ATOM 989 O O . ILE A 1 131 ? 3.027 -3.629 -2.130 1.00 95.06 131 ILE A O 1
ATOM 993 N N . THR A 1 132 ? 2.484 -4.977 -0.442 1.00 93.56 132 THR A N 1
ATOM 994 C CA . THR A 1 132 ? 3.713 -5.788 -0.519 1.00 93.56 132 THR A CA 1
ATOM 995 C C . THR A 1 132 ? 3.629 -6.977 -1.479 1.00 93.56 132 THR A C 1
ATOM 997 O O . THR A 1 132 ? 4.663 -7.453 -1.954 1.00 93.56 132 THR A O 1
ATOM 1000 N N . GLU A 1 133 ? 2.422 -7.438 -1.824 1.00 90.62 133 GLU A N 1
ATOM 1001 C CA . GLU A 1 133 ? 2.224 -8.611 -2.681 1.00 90.62 133 GLU A CA 1
ATOM 1002 C C . GLU A 1 133 ? 2.844 -8.458 -4.086 1.00 90.62 133 GLU A C 1
ATOM 1004 O O . GLU A 1 133 ? 2.667 -7.443 -4.772 1.00 90.62 133 GLU A O 1
ATOM 1009 N N . GLY A 1 134 ? 3.511 -9.525 -4.546 1.00 85.62 134 GLY A N 1
ATOM 1010 C CA . GLY A 1 134 ? 4.081 -9.627 -5.894 1.00 85.62 134 GLY A CA 1
ATOM 1011 C C . GLY A 1 134 ? 5.564 -9.263 -5.986 1.00 85.62 134 GLY A C 1
ATOM 1012 O O . GLY A 1 134 ? 5.958 -8.620 -6.954 1.00 85.62 134 GLY A O 1
ATOM 1013 N N . GLN A 1 135 ? 6.364 -9.647 -4.978 1.00 83.94 135 GLN A N 1
ATOM 1014 C CA . GLN A 1 135 ? 7.821 -9.419 -4.912 1.00 83.94 135 GLN A CA 1
ATOM 1015 C C . GLN A 1 135 ? 8.207 -7.968 -5.225 1.00 83.94 135 GLN A C 1
ATOM 1017 O O . GLN A 1 135 ? 9.067 -7.676 -6.058 1.00 83.94 135 GLN A O 1
ATOM 1022 N N . ARG A 1 136 ? 7.509 -7.037 -4.575 1.00 90.00 136 ARG A N 1
ATOM 1023 C CA . ARG A 1 136 ? 7.723 -5.613 -4.799 1.00 90.00 136 ARG A CA 1
ATOM 1024 C C . ARG A 1 136 ? 9.027 -5.123 -4.180 1.00 90.00 136 ARG A C 1
ATOM 1026 O O . ARG A 1 136 ? 9.640 -5.767 -3.335 1.00 90.00 136 ARG A O 1
ATOM 1033 N N . CYS A 1 137 ? 9.434 -3.943 -4.625 1.00 89.81 137 CYS A N 1
ATOM 1034 C CA . CYS A 1 137 ? 10.645 -3.277 -4.174 1.00 89.81 137 CYS A CA 1
ATOM 1035 C C . CYS A 1 137 ? 10.433 -2.689 -2.763 1.00 89.81 137 CYS A C 1
ATOM 1037 O O . CYS A 1 137 ? 9.870 -1.600 -2.622 1.00 89.81 137 CYS A O 1
ATOM 1039 N N . GLY A 1 138 ? 10.827 -3.462 -1.746 1.00 88.44 138 GLY A N 1
ATOM 1040 C CA . GLY A 1 138 ? 10.789 -3.095 -0.327 1.00 88.44 138 GLY A CA 1
ATOM 1041 C C . GLY A 1 138 ? 12.099 -2.492 0.187 1.00 88.44 138 GLY A C 1
ATOM 1042 O O . GLY A 1 138 ? 12.847 -1.875 -0.558 1.00 88.44 138 GLY A O 1
ATOM 1043 N N . GLU A 1 139 ? 12.397 -2.691 1.467 1.00 88.94 139 GLU A N 1
ATOM 1044 C CA . GLU A 1 139 ? 13.513 -2.036 2.171 1.00 88.94 139 GLU A CA 1
ATOM 1045 C C . GLU A 1 139 ? 14.888 -2.212 1.498 1.00 88.94 139 GLU A C 1
ATOM 1047 O O . GLU A 1 139 ? 15.647 -1.257 1.365 1.00 88.94 139 GLU A O 1
ATOM 1052 N N . THR A 1 140 ? 15.206 -3.416 1.019 1.00 89.19 140 THR A N 1
ATOM 1053 C CA . THR A 1 140 ? 16.560 -3.763 0.552 1.00 89.19 140 THR A CA 1
ATOM 1054 C C . THR A 1 140 ? 16.783 -3.591 -0.952 1.00 89.19 140 THR A C 1
ATOM 1056 O O . THR A 1 140 ? 17.895 -3.796 -1.433 1.00 89.19 140 THR A O 1
ATOM 1059 N N . CYS A 1 141 ? 15.759 -3.221 -1.726 1.00 88.69 141 CYS A N 1
ATOM 1060 C CA . CYS A 1 141 ? 15.858 -3.178 -3.191 1.00 88.69 141 CYS A CA 1
ATOM 1061 C C . CYS A 1 141 ? 16.453 -1.866 -3.747 1.00 88.69 141 CYS A C 1
ATOM 1063 O O . CYS A 1 141 ? 16.837 -1.817 -4.915 1.00 88.69 141 CYS A O 1
ATOM 1065 N N . GLY A 1 142 ? 16.467 -0.785 -2.956 1.00 90.62 142 GLY A N 1
ATOM 1066 C CA . GLY A 1 142 ? 16.866 0.563 -3.379 1.00 90.62 142 GLY A CA 1
ATOM 1067 C C . GLY A 1 142 ? 15.839 1.273 -4.275 1.00 90.62 142 GLY A C 1
ATOM 1068 O O . GLY A 1 142 ? 15.243 2.265 -3.865 1.00 90.62 142 GLY A O 1
ATOM 1069 N N . SER A 1 143 ? 15.631 0.797 -5.508 1.00 89.25 143 SER A N 1
ATOM 1070 C CA . SER A 1 143 ? 14.661 1.385 -6.450 1.00 89.25 143 SER A CA 1
ATOM 1071 C C . SER A 1 143 ? 14.182 0.386 -7.508 1.00 89.25 143 SER A C 1
ATOM 1073 O O . SER A 1 143 ? 14.892 -0.552 -7.866 1.00 89.25 143 SER A O 1
ATOM 1075 N N . SER A 1 144 ? 12.966 0.578 -8.034 1.00 88.56 144 S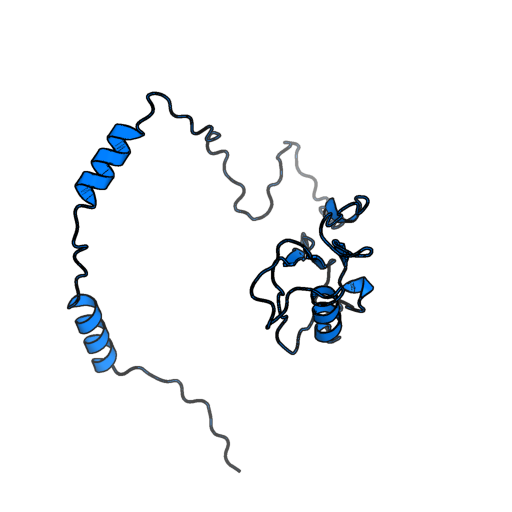ER A N 1
ATOM 1076 C CA . SER A 1 144 ? 12.454 -0.224 -9.153 1.00 88.56 144 SER A CA 1
ATOM 1077 C C . SER A 1 144 ? 11.330 0.469 -9.915 1.00 88.56 144 SER A C 1
ATOM 1079 O O . SER A 1 144 ? 10.377 0.993 -9.340 1.00 88.56 144 SER A O 1
ATOM 1081 N N . THR A 1 145 ? 11.392 0.401 -11.241 1.00 89.12 145 THR A N 1
ATOM 1082 C CA . THR A 1 145 ? 10.309 0.825 -12.143 1.00 89.12 145 THR A CA 1
ATOM 1083 C C . THR A 1 145 ? 9.533 -0.353 -12.730 1.00 89.12 145 THR A C 1
ATOM 1085 O O . THR A 1 145 ? 8.565 -0.151 -13.458 1.00 89.12 145 THR A O 1
ATOM 1088 N N . ARG A 1 146 ? 9.938 -1.592 -12.415 1.00 89.50 146 ARG A N 1
ATOM 1089 C CA . ARG A 1 146 ? 9.386 -2.804 -13.035 1.00 89.50 146 ARG A CA 1
ATOM 1090 C C . ARG A 1 146 ? 8.126 -3.318 -12.352 1.00 89.50 146 ARG A C 1
ATOM 1092 O O . ARG A 1 146 ? 7.344 -3.979 -13.011 1.00 89.50 146 ARG A O 1
ATOM 1099 N N . VAL A 1 147 ? 7.924 -3.032 -11.065 1.00 89.12 147 VAL A N 1
ATOM 1100 C CA . VAL A 1 147 ? 6.837 -3.609 -10.244 1.00 89.12 147 VAL A CA 1
ATOM 1101 C C . VAL A 1 147 ? 5.937 -2.527 -9.619 1.00 89.12 147 VAL A C 1
ATOM 1103 O O . VAL A 1 147 ? 5.909 -2.365 -8.391 1.00 89.12 147 VAL A O 1
ATOM 1106 N N . PRO A 1 148 ? 5.212 -1.750 -10.449 1.00 91.94 148 PRO A N 1
ATOM 1107 C CA . PRO A 1 148 ? 4.330 -0.695 -9.967 1.00 91.94 148 PRO A CA 1
ATOM 1108 C C . PRO A 1 148 ? 3.127 -1.258 -9.199 1.00 91.94 148 PRO A C 1
ATOM 1110 O O . PRO A 1 148 ? 2.665 -2.381 -9.436 1.00 91.94 148 PRO A O 1
ATOM 1113 N N . ALA A 1 149 ? 2.584 -0.447 -8.295 1.00 93.50 149 ALA A N 1
ATOM 1114 C CA . ALA A 1 149 ? 1.333 -0.741 -7.609 1.00 93.50 149 ALA A CA 1
ATOM 1115 C C . ALA A 1 149 ? 0.404 0.463 -7.591 1.00 93.50 149 ALA A C 1
ATOM 1117 O O . ALA A 1 149 ? 0.810 1.558 -7.218 1.00 93.50 149 ALA A O 1
ATOM 1118 N N . VAL A 1 150 ? -0.860 0.226 -7.914 1.00 93.75 150 VAL A N 1
ATOM 1119 C CA . VAL A 1 150 ? -1.955 1.154 -7.650 1.00 93.75 150 VAL A CA 1
ATOM 1120 C C . VAL A 1 150 ? -2.832 0.508 -6.587 1.00 93.75 150 VAL A C 1
ATOM 1122 O O . VAL A 1 150 ? -3.471 -0.510 -6.848 1.00 93.75 150 VAL A O 1
ATOM 1125 N N . VAL A 1 151 ? -2.801 1.062 -5.377 1.00 95.25 151 VAL A N 1
ATOM 1126 C CA . VAL A 1 151 ? -3.570 0.585 -4.224 1.00 95.25 151 VAL A CA 1
ATOM 1127 C C . VAL A 1 151 ? -4.783 1.489 -4.056 1.00 95.25 151 VAL A C 1
ATOM 1129 O O . VAL A 1 151 ? -4.654 2.676 -3.759 1.00 95.25 151 VAL A O 1
ATOM 1132 N N . TYR A 1 152 ? -5.955 0.918 -4.294 1.00 94.44 152 TYR A N 1
ATOM 1133 C CA . TYR A 1 152 ? -7.240 1.591 -4.264 1.00 94.44 152 TYR A CA 1
ATOM 1134 C C . TYR A 1 152 ? -7.951 1.362 -2.928 1.00 94.44 152 TYR A C 1
ATOM 1136 O O . TYR A 1 152 ? -8.064 0.222 -2.466 1.00 94.44 152 TYR A O 1
ATOM 1144 N N . PHE A 1 153 ? -8.458 2.448 -2.350 1.00 93.81 153 PHE A N 1
ATOM 1145 C CA . PHE A 1 153 ? -9.227 2.497 -1.114 1.00 93.81 153 PHE A CA 1
ATOM 1146 C C . PHE A 1 153 ? -10.676 2.883 -1.444 1.00 93.81 153 PHE A C 1
ATOM 1148 O O . PHE A 1 153 ? -10.952 4.067 -1.665 1.00 93.81 153 PHE A O 1
ATOM 1155 N N . PRO A 1 154 ? -11.611 1.914 -1.477 1.00 92.62 154 PRO A N 1
ATOM 1156 C CA . PRO A 1 154 ? -13.032 2.216 -1.615 1.00 92.62 154 PRO A CA 1
ATOM 1157 C C . PRO A 1 154 ? -13.546 3.088 -0.462 1.00 92.62 154 PRO A C 1
ATOM 1159 O O . PRO A 1 154 ? -12.911 3.112 0.599 1.00 92.62 154 PRO A O 1
ATOM 1162 N N . PRO A 1 155 ? -14.731 3.710 -0.601 1.00 90.06 155 PRO A N 1
ATOM 1163 C CA . PRO A 1 155 ? -15.359 4.452 0.485 1.00 90.06 155 PRO A CA 1
ATOM 1164 C C . PRO A 1 155 ? -15.432 3.626 1.777 1.00 90.06 155 PRO A C 1
ATOM 1166 O O . PRO A 1 155 ? -15.817 2.447 1.769 1.00 90.06 155 PRO A O 1
ATOM 1169 N N . GLY A 1 156 ? -15.033 4.253 2.880 1.00 89.44 156 GLY A N 1
ATOM 1170 C CA . GLY A 1 156 ? -14.962 3.639 4.200 1.00 89.44 156 GLY A CA 1
ATOM 1171 C C . GLY A 1 156 ? -14.001 4.380 5.124 1.00 89.44 156 GLY A C 1
ATOM 1172 O O . GLY A 1 156 ? -13.290 5.298 4.711 1.00 89.44 156 GLY A O 1
ATOM 1173 N N . THR A 1 157 ? -13.975 3.959 6.381 1.00 92.69 157 THR A N 1
ATOM 1174 C CA . THR A 1 157 ? -13.032 4.445 7.390 1.00 92.69 157 THR A CA 1
ATOM 1175 C C . THR A 1 157 ? -12.158 3.280 7.821 1.00 92.69 157 THR A C 1
ATOM 1177 O O . THR A 1 157 ? -12.644 2.329 8.425 1.00 92.69 157 THR A O 1
ATOM 1180 N N . TYR A 1 158 ? -10.874 3.349 7.487 1.00 95.06 158 TYR A N 1
ATOM 1181 C CA . TYR A 1 158 ? -9.915 2.275 7.729 1.00 95.06 158 TYR A CA 1
ATOM 1182 C C . TYR A 1 158 ? -9.118 2.591 8.988 1.00 95.06 158 TYR A C 1
ATOM 1184 O O . TYR A 1 158 ? -8.345 3.552 9.008 1.00 95.06 158 TYR A O 1
ATOM 1192 N N . LEU A 1 159 ? -9.327 1.808 10.044 1.00 96.56 159 LEU A N 1
ATOM 1193 C CA . LEU A 1 159 ? -8.540 1.941 11.261 1.00 96.56 159 LEU A CA 1
ATOM 1194 C C . LEU A 1 159 ? -7.158 1.325 11.026 1.00 96.56 159 LEU A C 1
ATOM 1196 O O . LEU A 1 159 ? -7.045 0.206 10.524 1.00 96.56 159 LEU A O 1
ATOM 1200 N N . VAL A 1 160 ? -6.113 2.061 11.400 1.00 97.06 160 VAL A N 1
ATOM 1201 C CA . VAL A 1 160 ? -4.719 1.624 11.292 1.00 97.06 160 VAL A CA 1
ATOM 1202 C C . VAL A 1 160 ? -4.016 1.784 12.631 1.00 97.06 160 VAL A C 1
ATOM 1204 O O . VAL A 1 160 ? -3.990 2.872 13.202 1.00 97.06 160 VAL A O 1
ATOM 1207 N N . SER A 1 161 ? -3.454 0.690 13.138 1.00 96.56 161 SER A N 1
ATOM 1208 C CA . SER A 1 161 ? -2.774 0.626 14.438 1.00 96.56 161 SER A CA 1
ATOM 1209 C C . SER A 1 161 ? -1.253 0.726 14.331 1.00 96.56 161 SER A C 1
ATOM 1211 O O . SER A 1 161 ? -0.576 0.971 15.328 1.00 96.56 161 SER A O 1
ATOM 1213 N N . SER A 1 162 ? -0.696 0.550 13.130 1.00 96.19 162 SER A N 1
ATOM 1214 C CA . SER A 1 162 ? 0.738 0.680 12.862 1.00 96.19 162 SER A CA 1
ATOM 1215 C C . SER A 1 162 ? 1.000 1.254 11.461 1.00 96.19 162 SER A C 1
ATOM 1217 O O . SER A 1 162 ? 0.062 1.385 10.666 1.00 96.19 162 SER A O 1
ATOM 1219 N N . PRO A 1 163 ? 2.247 1.660 11.149 1.00 96.31 163 PRO A N 1
ATOM 1220 C CA . PRO A 1 163 ? 2.554 2.336 9.895 1.00 96.31 163 PRO A CA 1
ATOM 1221 C C . PRO A 1 163 ? 2.167 1.535 8.644 1.00 96.31 163 PRO A C 1
ATOM 1223 O O . PRO A 1 163 ? 2.371 0.323 8.549 1.00 96.31 163 PRO A O 1
ATOM 1226 N N . ILE A 1 164 ? 1.668 2.256 7.639 1.00 96.50 164 ILE A N 1
ATOM 1227 C CA . ILE A 1 164 ? 1.458 1.735 6.288 1.00 96.50 164 ILE A CA 1
ATOM 1228 C C . ILE A 1 164 ? 2.730 1.972 5.477 1.00 96.50 164 ILE A C 1
ATOM 1230 O O . ILE A 1 164 ? 3.079 3.112 5.165 1.00 96.50 164 ILE A O 1
ATOM 1234 N N . ILE A 1 165 ? 3.441 0.895 5.145 1.00 93.06 165 ILE A N 1
ATOM 1235 C CA . ILE A 1 165 ? 4.756 0.986 4.506 1.00 93.06 165 ILE A CA 1
ATOM 1236 C C . ILE A 1 165 ? 4.571 1.095 2.996 1.00 93.06 165 ILE A C 1
ATOM 1238 O O . ILE A 1 165 ? 4.357 0.101 2.303 1.00 93.06 165 ILE A O 1
ATOM 1242 N N . GLN A 1 166 ? 4.677 2.310 2.465 1.00 92.25 166 GLN A N 1
ATOM 1243 C CA . GLN A 1 166 ? 4.565 2.559 1.032 1.00 92.25 166 GLN A CA 1
ATOM 1244 C C . GLN A 1 166 ? 5.836 2.114 0.288 1.00 92.25 166 GLN A C 1
ATOM 1246 O O . GLN A 1 166 ? 6.834 2.826 0.237 1.00 92.25 166 GLN A O 1
ATOM 1251 N N . TYR A 1 167 ? 5.789 0.924 -0.312 1.00 93.56 167 TYR A N 1
ATOM 1252 C CA . TYR A 1 167 ? 6.878 0.398 -1.144 1.00 93.56 167 TYR A CA 1
ATOM 1253 C C . TYR A 1 167 ? 7.105 1.249 -2.397 1.00 93.56 167 TYR A C 1
ATOM 1255 O O . TYR A 1 167 ? 6.169 1.853 -2.933 1.00 93.56 167 TYR A O 1
ATOM 1263 N N . TYR A 1 168 ? 8.332 1.220 -2.918 1.00 92.50 168 TYR A N 1
ATOM 1264 C CA . TYR A 1 168 ? 8.757 2.045 -4.047 1.00 92.50 168 TYR A CA 1
ATOM 1265 C C . TYR A 1 168 ? 7.846 1.857 -5.274 1.00 92.50 168 TYR A C 1
ATOM 1267 O O . TYR A 1 168 ? 7.528 0.728 -5.654 1.00 92.50 168 TYR A O 1
ATOM 1275 N N . ASN A 1 169 ? 7.439 2.962 -5.912 1.00 91.69 169 ASN A N 1
ATOM 1276 C CA . ASN A 1 169 ? 6.506 2.977 -7.050 1.00 91.69 169 ASN A CA 1
ATOM 1277 C C . ASN A 1 169 ? 5.104 2.417 -6.705 1.00 91.69 169 ASN A C 1
ATOM 1279 O O . ASN A 1 169 ? 4.504 1.658 -7.469 1.00 91.69 169 ASN A O 1
ATOM 1283 N N . ALA A 1 170 ? 4.601 2.752 -5.512 1.00 92.62 170 ALA A N 1
ATOM 1284 C CA . ALA A 1 170 ? 3.198 2.585 -5.139 1.00 92.62 170 ALA A CA 1
ATOM 1285 C C . ALA A 1 170 ? 2.447 3.919 -5.241 1.00 92.62 170 ALA A C 1
ATOM 1287 O O . ALA A 1 170 ? 2.958 4.957 -4.830 1.00 92.62 170 ALA A O 1
ATOM 1288 N N . GLN A 1 171 ? 1.217 3.875 -5.738 1.00 93.44 171 GLN A N 1
ATOM 1289 C CA . GLN A 1 171 ? 0.278 4.991 -5.776 1.00 93.44 171 GLN A CA 1
ATOM 1290 C C . GLN A 1 171 ? -0.939 4.625 -4.937 1.00 93.44 171 GLN A C 1
ATOM 1292 O O . GLN A 1 171 ? -1.493 3.538 -5.104 1.00 93.44 171 GLN A O 1
ATOM 1297 N N . PHE A 1 172 ? -1.347 5.511 -4.033 1.00 94.44 172 PHE A N 1
ATOM 1298 C CA . PHE A 1 172 ? -2.547 5.328 -3.220 1.00 94.44 172 PHE A CA 1
ATOM 1299 C C . PHE A 1 172 ? -3.668 6.183 -3.794 1.00 94.44 172 PHE A C 1
ATOM 1301 O O . PHE A 1 172 ? -3.506 7.392 -3.945 1.00 94.44 172 PHE A O 1
ATOM 1308 N N . LEU A 1 173 ? -4.787 5.545 -4.126 1.00 91.25 173 LEU A N 1
ATOM 1309 C CA . LEU A 1 173 ? -5.968 6.196 -4.679 1.00 91.25 173 LEU A CA 1
ATOM 1310 C C . LEU A 1 173 ? -7.142 5.969 -3.733 1.00 91.25 173 LEU A C 1
ATOM 1312 O O . LEU A 1 173 ? -7.564 4.833 -3.541 1.00 91.25 173 LEU A O 1
ATOM 1316 N N . GLY A 1 174 ? -7.661 7.037 -3.140 1.00 88.81 174 GLY A N 1
ATOM 1317 C CA . GLY A 1 174 ? -8.917 6.995 -2.395 1.00 88.81 174 GLY A CA 1
ATOM 1318 C C . GLY A 1 174 ? -10.091 7.362 -3.290 1.00 88.81 174 GLY A C 1
ATOM 1319 O O . GLY A 1 174 ? -9.946 8.200 -4.183 1.00 88.81 174 GLY A O 1
ATOM 1320 N N . ASP A 1 175 ? -11.248 6.756 -3.043 1.00 81.69 175 ASP A N 1
ATOM 1321 C CA . ASP A 1 175 ? -12.497 7.298 -3.569 1.00 81.69 175 ASP A CA 1
ATOM 1322 C C . ASP A 1 175 ? -12.871 8.592 -2.832 1.00 81.69 175 ASP A C 1
ATOM 1324 O O . ASP A 1 175 ? -12.548 8.789 -1.656 1.00 81.69 175 ASP A O 1
ATOM 1328 N N . VAL A 1 176 ? -13.568 9.482 -3.527 1.00 63.34 176 VAL A N 1
ATOM 1329 C CA . VAL A 1 176 ? -14.059 10.729 -2.952 1.00 63.34 176 VAL A CA 1
ATOM 1330 C C . VAL A 1 176 ? -15.399 10.463 -2.266 1.00 63.34 176 VAL A C 1
ATOM 1332 O O . VAL A 1 176 ? -16.392 10.096 -2.893 1.00 63.34 176 VAL A O 1
ATOM 1335 N N . CYS A 1 177 ? -15.451 10.706 -0.957 1.00 53.59 177 CYS A N 1
ATOM 1336 C CA . CYS A 1 177 ? -16.716 10.861 -0.247 1.00 53.59 177 CYS A CA 1
ATOM 1337 C C . CYS A 1 177 ? -17.226 12.288 -0.487 1.00 53.59 177 CYS A C 1
ATOM 1339 O O . CYS A 1 177 ? -16.695 13.236 0.084 1.00 53.59 177 CYS A O 1
ATOM 1341 N N . ILE A 1 178 ? -18.252 12.453 -1.325 1.00 49.16 178 ILE A N 1
ATOM 1342 C CA . ILE A 1 178 ? -19.012 13.710 -1.393 1.00 49.16 178 ILE A CA 1
ATOM 1343 C C . ILE A 1 178 ? -20.047 13.646 -0.266 1.00 49.16 178 ILE A C 1
ATOM 1345 O O . ILE A 1 178 ? -21.038 12.922 -0.386 1.00 49.16 178 ILE A O 1
ATOM 1349 N N . SER A 1 179 ? -19.767 14.303 0.862 1.00 47.84 179 SER A N 1
ATOM 1350 C CA . SER A 1 179 ? -20.727 14.528 1.954 1.00 47.84 179 SER A CA 1
ATOM 1351 C C . SER A 1 179 ? -21.504 15.813 1.729 1.00 47.84 179 SER A C 1
ATOM 1353 O O . SER A 1 179 ? -20.821 16.830 1.470 1.00 47.84 179 SER A O 1
#

Radius of gyration: 26.48 Å; chains: 1; bounding box: 64×51×71 Å

Organism: NCBI:txid108018